Protein AF-A0A936JBF5-F1 (afdb_monomer_lite)

Structure (mmCIF, N/CA/C/O backbone):
data_AF-A0A936JBF5-F1
#
_entry.id   AF-A0A936JBF5-F1
#
loop_
_atom_site.group_PDB
_atom_site.id
_atom_site.type_symbol
_atom_site.label_atom_id
_atom_site.label_alt_id
_atom_site.label_comp_id
_atom_site.label_asym_id
_atom_site.label_entity_id
_atom_site.label_seq_id
_atom_site.pdbx_PDB_ins_code
_atom_site.Cartn_x
_atom_site.Cartn_y
_atom_site.Cartn_z
_atom_site.occupancy
_atom_site.B_iso_or_equiv
_atom_site.auth_seq_id
_atom_site.auth_comp_id
_atom_site.auth_asym_id
_atom_site.auth_atom_id
_atom_site.pdbx_PDB_model_num
ATOM 1 N N . MET A 1 1 ? 5.811 -8.761 7.556 1.00 65.88 1 MET A N 1
ATOM 2 C CA . MET A 1 1 ? 4.715 -8.786 6.556 1.00 65.88 1 MET A CA 1
ATOM 3 C C . MET A 1 1 ? 4.878 -7.614 5.591 1.00 65.88 1 MET A C 1
ATOM 5 O O . MET A 1 1 ? 4.906 -6.482 6.068 1.00 65.88 1 MET A O 1
ATOM 9 N N . PRO A 1 2 ? 4.964 -7.842 4.269 1.00 74.50 2 PRO A N 1
ATOM 10 C CA . PRO A 1 2 ? 5.230 -6.788 3.280 1.00 74.50 2 PRO A CA 1
ATOM 11 C C . PRO A 1 2 ? 4.182 -5.661 3.287 1.00 74.5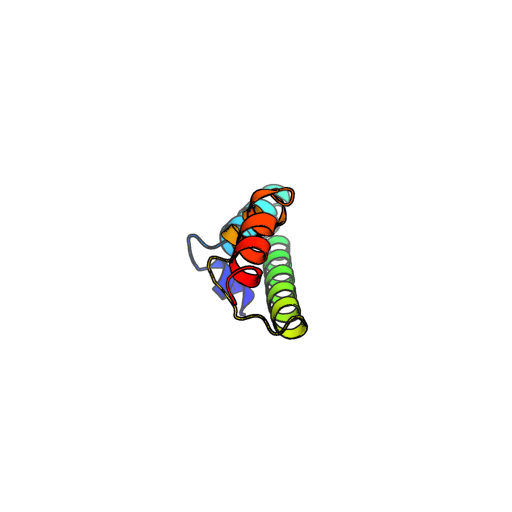0 2 PRO A C 1
ATOM 13 O O . PRO A 1 2 ? 4.535 -4.497 3.146 1.00 74.50 2 PRO A O 1
ATOM 16 N N . ALA A 1 3 ? 2.911 -5.971 3.572 1.00 76.69 3 ALA A N 1
ATOM 17 C CA . ALA A 1 3 ? 1.853 -4.963 3.705 1.00 76.69 3 ALA A CA 1
ATOM 18 C C . ALA A 1 3 ? 2.036 -4.022 4.915 1.00 76.69 3 ALA A C 1
ATOM 20 O O . ALA A 1 3 ? 1.676 -2.850 4.842 1.00 76.69 3 ALA A O 1
ATOM 21 N N . LEU A 1 4 ? 2.618 -4.509 6.019 1.00 79.25 4 LEU A N 1
ATOM 22 C CA . LEU A 1 4 ? 2.894 -3.678 7.199 1.00 79.25 4 LEU A CA 1
ATOM 23 C C . LEU A 1 4 ? 4.033 -2.690 6.928 1.00 79.25 4 LEU A C 1
ATOM 25 O O . LEU A 1 4 ? 3.947 -1.538 7.344 1.00 79.25 4 LEU A O 1
ATOM 29 N N . VAL A 1 5 ? 5.054 -3.128 6.185 1.00 80.06 5 VAL A N 1
ATOM 30 C CA . VAL A 1 5 ? 6.178 -2.282 5.755 1.00 80.06 5 VAL A CA 1
ATOM 31 C C . VAL A 1 5 ? 5.709 -1.243 4.734 1.00 80.06 5 VAL A C 1
ATOM 33 O O . VAL A 1 5 ? 6.038 -0.070 4.863 1.00 80.06 5 VAL A O 1
ATOM 36 N N . ALA A 1 6 ? 4.877 -1.646 3.767 1.00 76.62 6 ALA A N 1
ATOM 37 C CA . ALA A 1 6 ? 4.353 -0.747 2.738 1.00 76.62 6 ALA A CA 1
ATOM 38 C C . ALA A 1 6 ? 3.465 0.370 3.312 1.00 76.62 6 ALA A C 1
ATOM 40 O O . ALA A 1 6 ? 3.504 1.492 2.820 1.00 76.62 6 ALA A O 1
ATOM 41 N N . ARG A 1 7 ? 2.687 0.080 4.365 1.00 75.06 7 ARG A N 1
ATOM 42 C CA . ARG A 1 7 ? 1.901 1.091 5.091 1.00 75.06 7 ARG A CA 1
ATOM 43 C C . ARG A 1 7 ? 2.780 2.021 5.932 1.00 75.06 7 ARG A C 1
ATOM 45 O O . ARG A 1 7 ? 2.449 3.186 6.068 1.00 75.06 7 ARG A O 1
ATOM 52 N N . GLY A 1 8 ? 3.846 1.501 6.542 1.00 74.69 8 GLY A N 1
ATOM 53 C CA . GLY A 1 8 ? 4.677 2.247 7.495 1.00 74.69 8 GLY A CA 1
ATOM 54 C C . GLY A 1 8 ? 5.532 3.358 6.882 1.00 74.69 8 GLY A C 1
ATOM 55 O O . GLY A 1 8 ? 6.152 4.106 7.627 1.00 74.69 8 GLY A O 1
ATOM 56 N N . LYS A 1 9 ? 5.586 3.466 5.549 1.00 77.44 9 LYS A N 1
ATOM 57 C CA . LYS A 1 9 ? 6.327 4.521 4.859 1.00 77.44 9 LYS A CA 1
ATOM 58 C C . LYS A 1 9 ? 5.417 5.723 4.603 1.00 77.44 9 LYS A C 1
ATOM 60 O O . LYS A 1 9 ? 4.498 5.639 3.780 1.00 77.44 9 LYS A O 1
ATOM 65 N N . GLU A 1 10 ? 5.720 6.819 5.290 1.00 71.38 10 GLU A N 1
ATOM 66 C CA . GLU A 1 10 ? 4.997 8.087 5.185 1.00 71.38 10 GLU A CA 1
ATOM 67 C C . GLU A 1 10 ? 5.047 8.660 3.761 1.00 71.38 10 GLU A C 1
ATOM 69 O O . GLU A 1 10 ? 6.044 8.532 3.040 1.00 71.38 10 GLU A O 1
ATOM 74 N N . GLY A 1 11 ? 3.937 9.258 3.330 1.00 72.88 11 GLY A N 1
ATOM 75 C CA . GLY A 1 11 ? 3.802 9.908 2.025 1.00 72.88 11 GLY A CA 1
ATOM 76 C C . GLY A 1 11 ? 3.522 8.954 0.862 1.00 72.88 11 GLY A C 1
ATOM 77 O O . GLY A 1 11 ? 3.374 9.398 -0.280 1.00 72.88 11 GLY A O 1
ATOM 78 N N . THR A 1 12 ? 3.397 7.649 1.118 1.00 80.06 12 THR A N 1
ATOM 79 C CA . THR A 1 12 ? 3.106 6.664 0.069 1.00 80.06 12 THR A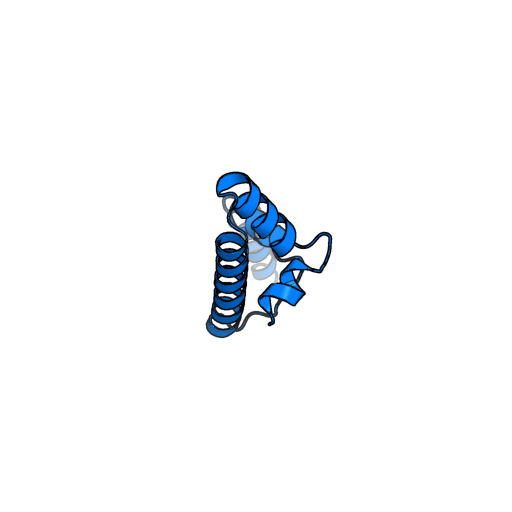 CA 1
ATOM 80 C C . THR A 1 12 ? 1.614 6.569 -0.257 1.00 80.06 12 THR A C 1
ATOM 82 O O . THR A 1 12 ? 0.728 6.854 0.551 1.00 80.06 12 THR A O 1
ATOM 85 N N . VAL A 1 13 ? 1.305 6.096 -1.469 1.00 82.19 13 VAL A N 1
ATOM 86 C CA . VAL A 1 13 ? -0.078 5.803 -1.894 1.00 82.19 13 VAL A CA 1
ATOM 87 C C . VAL A 1 13 ? -0.731 4.745 -0.990 1.00 82.19 13 VAL A C 1
ATOM 89 O O . VAL A 1 13 ? -1.945 4.767 -0.783 1.00 82.19 13 VAL A O 1
ATOM 92 N N . PHE A 1 14 ? 0.065 3.833 -0.424 1.00 84.75 14 PHE A N 1
ATOM 93 C CA . PHE A 1 14 ? -0.412 2.753 0.440 1.00 84.75 14 PHE A CA 1
ATOM 94 C C . PHE A 1 14 ? -0.843 3.242 1.823 1.00 84.75 14 PHE A C 1
ATOM 96 O O . PHE A 1 14 ? -1.850 2.757 2.338 1.00 84.75 14 PHE A O 1
ATOM 103 N N . GLU A 1 15 ? -0.140 4.221 2.390 1.00 86.25 15 GLU A N 1
ATOM 104 C CA . GLU A 1 15 ? -0.546 4.878 3.633 1.00 86.25 15 GLU A CA 1
ATOM 105 C C . GLU A 1 15 ? -1.900 5.578 3.457 1.00 86.25 15 GLU A C 1
ATOM 107 O O . GLU A 1 15 ? -2.851 5.286 4.178 1.00 86.25 15 GLU A O 1
ATOM 112 N N . LYS A 1 16 ? -2.036 6.416 2.420 1.00 87.12 16 LYS A N 1
ATOM 113 C CA . LYS A 1 16 ? -3.296 7.120 2.118 1.00 87.12 16 LYS A CA 1
ATOM 114 C C . LYS A 1 16 ? -4.460 6.152 1.890 1.00 87.12 16 LYS A C 1
ATOM 116 O O . LYS A 1 16 ? -5.577 6.396 2.347 1.00 87.12 16 LYS A O 1
ATOM 121 N N . LEU A 1 17 ? -4.208 5.039 1.193 1.00 86.88 17 LEU A N 1
ATOM 122 C CA . LEU A 1 17 ? -5.198 3.982 0.985 1.00 86.88 17 LEU A CA 1
ATOM 123 C C . LEU A 1 17 ? -5.612 3.331 2.310 1.00 86.88 17 LEU A C 1
ATOM 125 O O . LEU A 1 17 ? -6.806 3.137 2.542 1.00 86.88 17 LEU A O 1
ATOM 129 N N . TYR A 1 18 ? -4.647 3.008 3.171 1.00 88.31 18 TYR A N 1
ATOM 130 C CA . TYR A 1 18 ? -4.915 2.446 4.490 1.00 88.31 18 TYR A CA 1
ATOM 131 C C . TYR A 1 18 ? -5.757 3.399 5.339 1.00 88.31 18 TYR A C 1
ATOM 133 O O . TYR A 1 18 ? -6.800 2.979 5.840 1.00 88.31 18 TYR A O 1
ATOM 141 N N . THR A 1 19 ? -5.350 4.666 5.449 1.00 89.12 19 THR A N 1
ATOM 142 C CA . THR A 1 19 ? -6.036 5.680 6.260 1.00 89.12 19 THR A CA 1
ATOM 143 C C . THR A 1 19 ? -7.478 5.857 5.801 1.00 89.12 19 THR A C 1
ATOM 145 O O . THR A 1 19 ? -8.390 5.702 6.606 1.00 89.12 19 THR A O 1
ATOM 148 N N . ARG A 1 20 ? -7.718 6.000 4.490 1.00 90.56 20 ARG A N 1
ATOM 149 C CA . ARG A 1 20 ? -9.078 6.114 3.932 1.00 90.56 20 ARG A CA 1
ATOM 150 C C . ARG A 1 20 ? -9.963 4.902 4.245 1.00 90.56 20 ARG A C 1
ATOM 152 O O . ARG A 1 20 ? -11.161 5.044 4.482 1.00 90.56 20 ARG A O 1
ATOM 159 N N . VAL A 1 21 ? -9.416 3.688 4.166 1.00 89.69 21 VAL A N 1
ATOM 160 C CA . VAL A 1 21 ? -10.177 2.457 4.451 1.00 89.69 21 VAL A CA 1
ATOM 161 C C . VAL A 1 21 ? -10.432 2.316 5.950 1.00 89.69 21 VAL A C 1
ATOM 163 O O . VAL A 1 21 ? -11.514 1.883 6.355 1.00 89.69 21 VAL A O 1
ATOM 166 N N . PHE A 1 22 ? -9.453 2.692 6.768 1.00 91.62 22 PHE A N 1
ATOM 167 C CA . PHE A 1 22 ? -9.557 2.662 8.215 1.00 91.62 22 PHE A CA 1
ATOM 168 C C . PHE A 1 22 ? -10.589 3.675 8.724 1.00 91.62 22 PHE A C 1
ATOM 170 O O . PHE A 1 22 ? -11.483 3.270 9.456 1.00 91.62 22 PHE A O 1
ATOM 177 N N . GLU A 1 23 ? -10.558 4.925 8.260 1.00 91.50 23 GLU A N 1
ATOM 178 C CA . GLU A 1 23 ? -11.545 5.962 8.608 1.00 91.50 23 GLU A CA 1
ATOM 179 C C . GLU A 1 23 ? -12.980 5.537 8.284 1.00 91.50 23 GLU A C 1
ATOM 181 O O . GLU A 1 23 ? -13.898 5.776 9.060 1.00 91.50 23 GLU A O 1
ATOM 186 N N . LYS A 1 24 ? -13.181 4.850 7.155 1.00 91.38 24 LYS A N 1
ATOM 187 C CA . LYS A 1 24 ? -14.514 4.399 6.737 1.00 91.38 24 LYS A CA 1
ATOM 188 C C . LYS A 1 24 ? -15.048 3.210 7.522 1.00 91.38 24 LYS A C 1
ATOM 190 O O . LYS A 1 24 ? -16.257 3.044 7.620 1.00 91.38 24 LYS A O 1
ATOM 195 N N . THR A 1 25 ? -14.171 2.315 7.968 1.00 89.62 25 THR A N 1
ATOM 196 C CA . THR A 1 25 ? -14.595 1.016 8.517 1.00 89.62 25 THR A CA 1
ATOM 197 C C . THR A 1 25 ? -14.316 0.852 10.002 1.00 89.62 25 THR A C 1
ATOM 199 O O . THR A 1 25 ? -14.881 -0.054 10.606 1.00 89.62 25 THR A O 1
ATOM 202 N N . GLY A 1 26 ? -13.411 1.647 10.573 1.00 88.31 26 GLY A N 1
ATOM 203 C CA . GLY A 1 26 ? -12.898 1.499 11.937 1.00 88.31 26 GLY A CA 1
ATOM 204 C C . GLY A 1 26 ? -12.051 0.240 12.171 1.00 88.31 26 GLY A C 1
ATOM 205 O O . GLY A 1 26 ? -11.535 0.037 13.268 1.00 88.31 26 GLY A O 1
ATOM 206 N N . ILE A 1 27 ? -11.878 -0.632 11.168 1.00 89.38 27 ILE A N 1
ATOM 207 C CA . ILE A 1 27 ? -11.269 -1.958 11.344 1.00 89.38 27 ILE A CA 1
ATOM 208 C C . ILE A 1 27 ? -9.870 -1.985 10.724 1.00 89.38 27 ILE A C 1
ATOM 210 O O . ILE A 1 27 ? -9.710 -2.003 9.501 1.00 89.38 27 ILE A O 1
ATOM 214 N N . LYS A 1 28 ? -8.839 -2.086 11.577 1.00 85.88 28 LYS A N 1
ATOM 215 C CA . LYS A 1 28 ? -7.416 -2.113 11.171 1.00 85.88 28 LYS A CA 1
ATOM 216 C C . LYS A 1 28 ? -7.116 -3.207 10.137 1.00 85.88 28 LYS A C 1
ATOM 218 O O . LYS A 1 28 ? -6.391 -2.971 9.173 1.00 85.88 28 LYS A O 1
ATOM 223 N N . MET A 1 29 ? -7.720 -4.387 10.299 1.00 87.50 29 MET A N 1
ATOM 224 C CA . MET A 1 29 ? -7.483 -5.534 9.416 1.00 87.50 29 MET A CA 1
ATOM 225 C C . MET A 1 29 ? -7.992 -5.295 7.985 1.00 87.50 29 MET A C 1
ATOM 227 O O . MET A 1 29 ? -7.328 -5.688 7.030 1.00 87.50 29 MET A O 1
ATOM 231 N N . LYS A 1 30 ? -9.114 -4.577 7.811 1.00 87.50 30 LYS A N 1
ATOM 232 C CA . LYS A 1 30 ? -9.649 -4.240 6.479 1.00 87.50 30 LYS A CA 1
ATOM 233 C C . LYS A 1 30 ? -8.704 -3.310 5.716 1.00 87.50 30 LYS A C 1
ATOM 235 O O . LYS A 1 30 ? -8.498 -3.500 4.519 1.00 87.50 30 LYS A O 1
ATOM 240 N N . GLY A 1 31 ? -8.075 -2.363 6.415 1.00 88.62 31 GLY A N 1
ATOM 241 C CA . GLY A 1 31 ? -7.039 -1.503 5.840 1.00 88.62 31 GLY A CA 1
ATOM 242 C C . GLY A 1 31 ? -5.816 -2.295 5.368 1.00 88.62 31 GLY A C 1
ATOM 243 O O . GLY A 1 31 ? -5.342 -2.090 4.252 1.00 88.62 31 GLY A O 1
ATOM 244 N N . ILE A 1 32 ? -5.332 -3.241 6.180 1.00 89.25 32 ILE A N 1
ATOM 245 C CA . ILE A 1 32 ? -4.167 -4.075 5.830 1.00 89.25 32 ILE A CA 1
ATOM 246 C C . ILE A 1 32 ? -4.474 -4.967 4.616 1.00 89.25 32 ILE A C 1
ATOM 248 O O . ILE A 1 32 ? -3.670 -5.024 3.684 1.00 89.25 32 ILE A O 1
ATOM 252 N N . VAL A 1 33 ? -5.652 -5.600 4.579 1.00 90.75 33 VAL A N 1
ATOM 253 C CA . VAL A 1 33 ? -6.086 -6.446 3.451 1.00 90.75 33 VAL A CA 1
ATOM 254 C C . VAL A 1 33 ? -6.221 -5.630 2.160 1.00 90.75 33 VAL A C 1
ATOM 256 O O . VAL A 1 33 ? -5.820 -6.091 1.089 1.00 90.75 33 VAL A O 1
ATOM 259 N N . ALA A 1 34 ? -6.724 -4.396 2.244 1.00 90.12 34 ALA A N 1
ATOM 260 C CA . ALA A 1 34 ? -6.816 -3.505 1.090 1.00 90.12 34 ALA A CA 1
ATOM 261 C C . ALA A 1 34 ? -5.431 -3.151 0.516 1.00 90.12 34 ALA A C 1
ATOM 263 O O . ALA A 1 34 ? -5.235 -3.225 -0.701 1.00 90.12 34 ALA A O 1
ATOM 264 N N . VAL A 1 35 ? -4.460 -2.825 1.380 1.00 90.31 35 VAL A N 1
ATOM 265 C CA . VAL A 1 35 ? -3.069 -2.548 0.973 1.00 90.31 35 VAL A CA 1
ATOM 266 C C . VAL A 1 35 ? -2.427 -3.785 0.344 1.00 90.31 35 VAL A C 1
ATOM 268 O O . VAL A 1 35 ? -1.841 -3.687 -0.733 1.00 90.31 35 VAL A O 1
ATOM 271 N N . GLN A 1 36 ? -2.591 -4.958 0.960 1.00 90.69 36 GLN A N 1
ATOM 272 C CA . GLN A 1 36 ? -2.055 -6.220 0.445 1.00 90.69 36 GLN A CA 1
ATOM 273 C C . GLN A 1 36 ? -2.593 -6.544 -0.953 1.00 90.69 36 GLN A C 1
ATOM 275 O O . GLN A 1 36 ? -1.811 -6.837 -1.859 1.00 90.69 36 GLN A O 1
ATOM 280 N N . LYS A 1 37 ? -3.916 -6.451 -1.150 1.00 90.75 37 LYS A N 1
ATOM 281 C CA . LYS A 1 37 ? -4.546 -6.695 -2.454 1.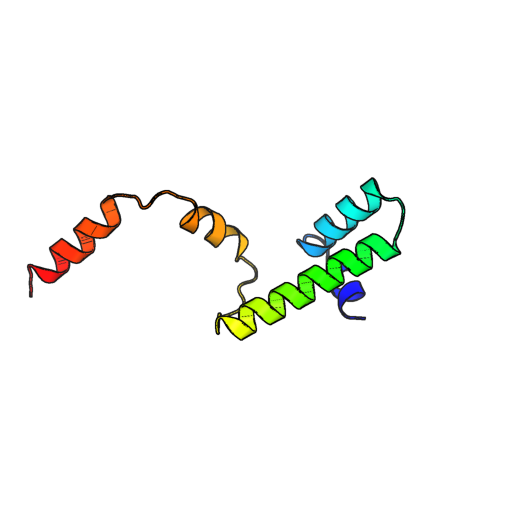00 90.75 37 LYS A CA 1
ATOM 282 C C . LYS A 1 37 ? -4.003 -5.741 -3.516 1.00 90.75 37 LYS A C 1
ATOM 284 O O . LYS A 1 37 ? -3.706 -6.178 -4.625 1.00 90.75 37 LYS A O 1
ATOM 289 N N . LYS A 1 38 ? -3.856 -4.452 -3.187 1.00 87.81 38 LYS A N 1
ATOM 290 C CA . LYS A 1 38 ? -3.343 -3.439 -4.120 1.00 87.81 38 LYS A CA 1
ATOM 291 C C . LYS A 1 38 ? -1.891 -3.711 -4.516 1.00 87.81 38 LYS A C 1
ATOM 293 O O . LYS A 1 38 ? -1.567 -3.591 -5.693 1.00 87.81 38 LYS A O 1
ATOM 298 N N . LEU A 1 39 ? -1.054 -4.104 -3.557 1.00 88.12 39 LEU A N 1
ATOM 299 C CA . LEU A 1 39 ? 0.353 -4.428 -3.783 1.00 88.12 39 LEU A CA 1
ATOM 300 C C . LEU A 1 39 ? 0.508 -5.664 -4.680 1.00 88.12 39 LEU A C 1
ATOM 302 O O . LEU A 1 39 ? 1.249 -5.618 -5.658 1.00 88.12 39 LEU A O 1
ATOM 306 N N . LEU A 1 40 ? -0.259 -6.727 -4.417 1.00 90.38 40 LEU A N 1
ATOM 307 C CA . LEU A 1 40 ? -0.238 -7.938 -5.242 1.00 90.38 40 LEU A CA 1
ATOM 308 C C . LEU A 1 40 ? -0.711 -7.667 -6.677 1.00 90.38 40 LEU A C 1
ATOM 310 O O . LEU A 1 40 ? -0.082 -8.124 -7.628 1.00 90.38 40 LEU A O 1
ATOM 314 N N . LEU A 1 41 ? -1.787 -6.886 -6.840 1.00 88.88 41 LEU A N 1
ATOM 315 C CA . LEU A 1 41 ? -2.282 -6.505 -8.166 1.00 88.88 41 LEU A CA 1
ATOM 316 C C . LEU A 1 41 ? -1.230 -5.730 -8.964 1.00 88.88 41 LEU A C 1
ATOM 318 O O . LEU A 1 41 ? -1.111 -5.923 -10.170 1.00 88.88 41 LEU A O 1
ATOM 322 N N . MET A 1 42 ? -0.497 -4.840 -8.291 1.00 84.94 42 MET A N 1
ATOM 323 C CA . MET A 1 42 ? 0.523 -4.008 -8.920 1.00 84.94 42 MET A CA 1
ATOM 324 C C . MET A 1 42 ? 1.676 -4.868 -9.442 1.00 84.94 42 MET A C 1
ATOM 326 O O . MET A 1 42 ? 2.035 -4.746 -10.608 1.00 84.94 42 MET A O 1
ATOM 330 N N . ILE A 1 43 ? 2.173 -5.800 -8.624 1.00 86.50 43 ILE A N 1
ATOM 331 C CA . ILE A 1 43 ? 3.210 -6.762 -9.028 1.00 86.50 43 ILE A CA 1
ATOM 332 C C . ILE A 1 43 ? 2.728 -7.613 -10.208 1.00 86.50 43 ILE A C 1
ATOM 334 O O . ILE A 1 43 ? 3.431 -7.730 -11.207 1.00 86.50 43 ILE A O 1
ATOM 338 N N . TYR A 1 44 ? 1.512 -8.162 -10.124 1.00 88.56 44 TYR A N 1
ATOM 339 C CA . TYR A 1 44 ? 0.940 -8.979 -11.195 1.00 88.56 44 TYR A CA 1
ATOM 340 C C . TYR A 1 44 ? 0.812 -8.211 -12.516 1.00 88.56 44 TYR A C 1
ATOM 342 O O . TYR A 1 44 ? 1.113 -8.747 -13.579 1.00 88.56 44 TYR A O 1
ATOM 350 N N . TYR A 1 45 ? 0.374 -6.955 -12.460 1.00 86.75 45 TYR A N 1
ATOM 351 C CA . TYR A 1 45 ? 0.213 -6.116 -13.643 1.00 86.75 45 TYR A CA 1
ATOM 352 C C . TYR A 1 45 ? 1.549 -5.821 -14.331 1.00 86.75 45 TYR A C 1
ATOM 354 O O . TYR A 1 45 ? 1.644 -5.948 -15.550 1.00 86.75 45 TYR A O 1
ATOM 362 N N . ILE A 1 46 ? 2.567 -5.460 -13.547 1.00 85.88 46 ILE A N 1
ATOM 363 C CA . ILE A 1 46 ? 3.927 -5.190 -14.032 1.00 85.88 46 ILE A CA 1
ATOM 364 C C . ILE A 1 46 ? 4.499 -6.445 -14.685 1.00 85.88 46 ILE A C 1
ATOM 366 O O . ILE A 1 46 ? 4.951 -6.385 -15.822 1.00 85.88 46 ILE A O 1
ATOM 370 N N . TRP A 1 47 ? 4.386 -7.584 -13.998 1.00 85.94 47 TRP A N 1
ATOM 371 C CA . TRP A 1 47 ? 4.841 -8.875 -14.503 1.00 85.94 47 TRP A CA 1
ATOM 372 C C . TRP A 1 47 ? 4.142 -9.271 -15.807 1.00 85.94 47 TRP A C 1
ATOM 374 O O . TRP A 1 47 ? 4.788 -9.705 -16.752 1.00 85.94 47 TRP A O 1
ATOM 384 N N . LYS A 1 48 ? 2.822 -9.080 -15.897 1.00 85.31 48 LYS A N 1
ATOM 385 C CA . LYS A 1 48 ? 2.052 -9.452 -17.091 1.00 85.31 48 LYS A CA 1
ATOM 386 C C . LYS A 1 48 ? 2.351 -8.568 -18.305 1.00 85.31 48 LYS A C 1
ATOM 388 O O . LYS A 1 48 ? 2.212 -9.038 -19.430 1.00 85.31 48 LYS A O 1
ATOM 393 N N . LYS A 1 49 ? 2.671 -7.289 -18.093 1.00 82.75 49 LYS A N 1
ATOM 394 C CA . LYS A 1 49 ? 2.928 -6.320 -19.171 1.00 82.75 49 LYS A CA 1
ATOM 395 C C . LYS A 1 49 ? 4.414 -6.110 -19.480 1.00 82.75 49 LYS A C 1
ATOM 397 O O . LYS A 1 49 ? 4.708 -5.301 -20.350 1.00 82.75 49 LYS A O 1
ATOM 402 N N . ASP A 1 50 ? 5.304 -6.798 -18.766 1.00 81.44 50 ASP A N 1
ATOM 403 C CA . ASP A 1 50 ? 6.761 -6.631 -18.844 1.00 81.44 50 ASP A CA 1
ATOM 404 C C . ASP A 1 50 ? 7.197 -5.154 -18.754 1.00 81.44 50 ASP A C 1
ATOM 406 O O . ASP A 1 50 ? 8.028 -4.652 -19.507 1.00 81.44 50 ASP A O 1
ATOM 410 N N . LEU A 1 51 ? 6.546 -4.413 -17.851 1.00 79.00 51 LEU A N 1
ATOM 411 C CA . LEU A 1 51 ? 6.803 -2.987 -17.651 1.00 79.00 51 LEU A CA 1
ATOM 412 C C . LEU A 1 51 ? 7.890 -2.783 -16.598 1.00 79.00 51 LEU A C 1
ATOM 414 O O . LEU A 1 51 ? 7.974 -3.513 -15.614 1.00 79.00 51 LEU A O 1
ATOM 418 N N . ILE A 1 52 ? 8.672 -1.717 -16.745 1.00 78.00 52 ILE A N 1
ATOM 419 C CA . ILE A 1 52 ? 9.570 -1.269 -15.680 1.00 78.00 52 ILE A CA 1
ATOM 420 C C . ILE A 1 52 ? 8.724 -0.573 -14.608 1.00 78.00 52 ILE A C 1
ATOM 422 O O . ILE A 1 52 ? 7.897 0.290 -14.905 1.00 78.00 52 ILE A O 1
ATOM 426 N N . TYR A 1 53 ? 8.910 -0.967 -13.348 1.00 75.62 53 TYR A N 1
ATOM 427 C CA . TYR A 1 53 ? 8.245 -0.320 -12.222 1.00 75.62 53 TYR A CA 1
ATOM 428 C C . TYR A 1 53 ? 8.746 1.118 -12.060 1.00 75.62 53 TYR A C 1
ATOM 430 O O . TYR A 1 53 ? 9.908 1.335 -11.723 1.00 75.62 53 TYR A O 1
ATOM 438 N N . ASP A 1 54 ? 7.850 2.086 -12.236 1.00 76.25 54 ASP A N 1
ATOM 439 C CA . ASP A 1 54 ? 8.102 3.489 -11.922 1.00 76.25 54 ASP A CA 1
ATOM 440 C C . ASP A 1 54 ? 7.307 3.900 -10.674 1.00 76.25 54 ASP A C 1
ATOM 442 O O . ASP A 1 54 ? 6.086 3.741 -10.592 1.00 76.25 54 ASP A O 1
ATOM 446 N N . ILE A 1 55 ? 8.007 4.457 -9.687 1.00 68.88 55 ILE A N 1
ATOM 447 C CA . ILE A 1 55 ? 7.418 4.988 -8.452 1.00 68.88 55 ILE A CA 1
ATOM 448 C C . ILE A 1 55 ? 6.512 6.199 -8.755 1.00 68.88 55 ILE A C 1
ATOM 450 O O . ILE A 1 55 ? 5.550 6.440 -8.023 1.00 68.88 55 ILE A O 1
ATOM 454 N N . ASN A 1 56 ? 6.758 6.912 -9.859 1.00 66.19 56 ASN A N 1
ATOM 455 C CA . ASN A 1 56 ? 6.013 8.096 -10.294 1.00 66.19 56 ASN A CA 1
ATOM 456 C C . ASN A 1 56 ? 4.907 7.799 -11.326 1.00 66.19 56 ASN A C 1
ATOM 458 O O . ASN A 1 56 ? 4.379 8.725 -11.951 1.00 66.19 56 ASN A O 1
ATOM 462 N N . PHE A 1 57 ? 4.484 6.535 -11.467 1.00 64.19 57 PHE A N 1
ATOM 463 C CA . PHE A 1 57 ? 3.488 6.092 -12.460 1.00 64.19 57 PHE A CA 1
ATOM 464 C C . PHE A 1 57 ? 2.149 6.867 -12.429 1.00 64.19 57 PHE A C 1
ATOM 466 O O . PHE A 1 57 ? 1.387 6.863 -13.396 1.00 64.19 57 PHE A O 1
ATOM 473 N N . SER A 1 58 ? 1.845 7.585 -11.343 1.00 56.09 58 SER A N 1
ATOM 474 C CA . SER A 1 58 ? 0.693 8.492 -11.230 1.00 56.09 58 SER A CA 1
ATOM 475 C C . SER A 1 58 ? 0.602 9.573 -12.319 1.00 56.09 58 SER A C 1
ATOM 477 O O . SER A 1 58 ? -0.494 10.090 -12.536 1.00 56.09 58 SER A O 1
ATOM 479 N N . ASN A 1 59 ? 1.694 9.897 -13.020 1.00 49.97 59 ASN A N 1
ATOM 480 C CA . ASN A 1 59 ? 1.667 10.859 -14.127 1.00 49.97 59 ASN A CA 1
ATOM 481 C C . ASN A 1 59 ? 1.205 10.258 -15.465 1.00 49.97 59 ASN A C 1
ATOM 483 O O . ASN A 1 59 ? 0.664 10.986 -16.289 1.00 49.97 59 ASN A O 1
ATOM 487 N N . ILE A 1 60 ? 1.310 8.940 -15.654 1.00 50.53 60 ILE A N 1
ATOM 488 C CA . ILE A 1 60 ? 1.025 8.295 -16.949 1.00 50.53 60 ILE A CA 1
ATOM 489 C C . ILE A 1 60 ? -0.488 8.155 -17.182 1.00 50.53 60 ILE A C 1
ATOM 491 O O . ILE A 1 60 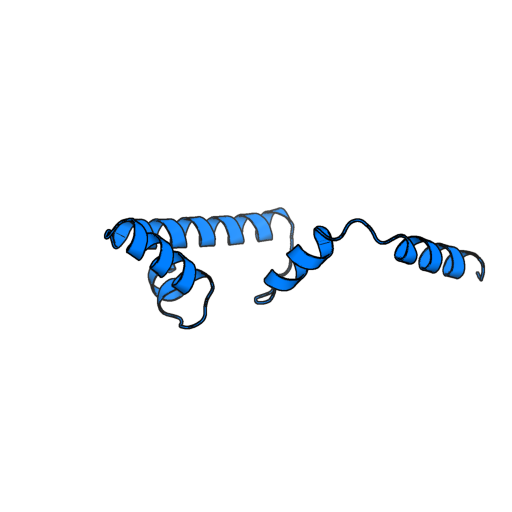? -0.974 8.347 -18.293 1.00 50.53 60 ILE A O 1
ATOM 495 N N . GLN A 1 61 ? -1.280 7.954 -16.120 1.00 49.44 61 GLN A N 1
ATOM 496 C CA . GLN A 1 61 ? -2.749 7.910 -16.238 1.00 49.44 61 GLN A CA 1
ATOM 497 C C . GLN A 1 61 ? -3.363 9.247 -16.690 1.00 49.44 61 GLN A C 1
ATOM 499 O O . GLN A 1 61 ? -4.463 9.249 -17.233 1.00 49.44 61 GLN A O 1
ATOM 504 N N . LYS A 1 62 ? -2.679 10.384 -16.487 1.00 47.12 62 LYS A N 1
ATOM 505 C CA . LYS A 1 62 ? -3.138 11.681 -17.016 1.00 47.12 62 LYS A CA 1
ATOM 506 C C . LYS A 1 62 ? -2.877 11.816 -18.516 1.00 47.12 62 LYS A C 1
ATOM 508 O O . LYS A 1 62 ? -3.572 12.578 -19.176 1.00 47.12 62 LYS A O 1
ATOM 513 N N . GLU A 1 63 ? -1.901 11.084 -19.039 1.00 46.31 63 GLU A N 1
ATOM 514 C CA . GLU A 1 63 ? -1.474 11.178 -20.432 1.00 46.31 63 GLU A CA 1
ATOM 515 C C . GLU A 1 63 ? -2.256 10.225 -21.351 1.00 46.31 63 GLU A C 1
ATOM 517 O O . GLU A 1 63 ? -2.490 10.557 -22.508 1.00 46.31 63 GLU A O 1
ATOM 522 N N . GLU A 1 64 ? -2.740 9.091 -20.828 1.00 46.06 64 GLU A N 1
ATOM 523 C CA . GLU A 1 64 ? -3.562 8.120 -21.576 1.00 46.06 64 GLU A CA 1
ATOM 524 C C . GLU A 1 64 ? -5.073 8.448 -21.559 1.00 46.06 64 GLU A C 1
ATOM 526 O O . GLU A 1 64 ? -5.819 7.988 -22.419 1.00 46.06 64 GLU A O 1
ATOM 531 N N . LEU A 1 65 ? -5.535 9.283 -20.616 1.00 46.72 65 LEU A N 1
ATOM 532 C CA . LEU A 1 65 ? -6.919 9.792 -20.562 1.00 46.72 65 LEU A CA 1
ATOM 533 C C . LEU A 1 65 ? -7.104 11.151 -21.259 1.00 46.72 65 LEU A C 1
ATOM 535 O O . LEU A 1 65 ? -8.231 11.644 -21.337 1.00 46.72 65 LEU A O 1
ATOM 539 N N . ALA A 1 66 ? -6.033 11.763 -21.773 1.00 44.34 66 ALA A N 1
ATOM 540 C CA . ALA A 1 66 ? -6.188 12.848 -22.729 1.00 44.34 66 ALA A CA 1
ATOM 541 C C . ALA A 1 66 ? -6.671 12.228 -24.055 1.00 44.34 66 ALA A C 1
ATOM 543 O O . ALA A 1 66 ? -6.009 11.314 -24.553 1.00 44.34 66 ALA A O 1
ATOM 544 N N . PRO A 1 67 ? -7.802 12.675 -24.641 1.00 54.53 67 PRO A N 1
ATOM 545 C CA . PRO A 1 67 ? -8.161 12.255 -25.994 1.00 54.53 67 PRO A CA 1
ATOM 546 C C . PRO A 1 67 ? -6.950 12.496 -26.904 1.00 54.53 67 PRO A C 1
ATOM 548 O O . PRO A 1 67 ? -6.259 13.498 -26.695 1.00 54.53 67 PRO A O 1
ATOM 551 N N . PRO A 1 68 ? -6.645 11.597 -27.859 1.00 48.34 68 PRO A N 1
ATOM 552 C CA . PRO A 1 68 ? -5.447 11.711 -28.679 1.00 48.34 68 PRO A CA 1
ATOM 553 C C . PRO A 1 68 ? -5.430 13.086 -29.345 1.00 48.34 68 PRO A C 1
ATOM 555 O O . PRO A 1 68 ? -6.200 13.356 -30.265 1.00 48.34 68 PRO A O 1
ATOM 558 N N . SER A 1 69 ? -4.582 13.981 -28.835 1.00 53.28 69 SER A N 1
ATOM 559 C CA . SER A 1 69 ? -4.415 15.309 -29.402 1.00 53.28 69 SER A CA 1
ATOM 560 C C . SER A 1 69 ? -3.982 15.138 -30.864 1.00 53.28 69 SER A C 1
ATOM 562 O O . SER A 1 69 ? -2.985 14.444 -31.101 1.00 53.28 69 SER A O 1
ATOM 564 N N . PRO A 1 70 ? -4.662 15.776 -31.838 1.00 49.12 70 PRO A N 1
ATOM 565 C CA . PRO A 1 70 ? -4.389 15.617 -33.274 1.00 49.12 70 PRO A CA 1
ATOM 566 C C . PRO A 1 70 ? -2.924 15.864 -33.679 1.00 49.12 70 PRO A C 1
ATOM 568 O O . PRO A 1 70 ? -2.457 15.378 -34.700 1.00 49.12 70 PRO A O 1
ATOM 571 N N . LEU A 1 71 ? -2.166 16.575 -32.843 1.00 47.03 71 LEU A N 1
ATOM 572 C CA . LEU A 1 71 ? -0.824 17.076 -33.132 1.00 47.03 71 LEU A CA 1
ATOM 573 C C . LEU A 1 71 ? 0.301 16.022 -33.097 1.00 47.03 71 LEU A C 1
ATOM 575 O O . LEU A 1 71 ? 1.427 16.341 -33.482 1.00 47.03 71 LEU A O 1
ATOM 579 N N . LYS A 1 72 ? 0.058 14.784 -32.633 1.00 48.66 72 LYS A N 1
ATOM 580 C CA . LYS A 1 72 ? 1.087 13.717 -32.686 1.00 48.66 72 LYS A CA 1
ATOM 581 C C . LYS A 1 72 ? 1.184 13.059 -34.070 1.00 48.66 72 LYS A C 1
ATOM 583 O O . LYS A 1 72 ? 2.259 12.595 -34.435 1.00 48.66 72 LYS A O 1
ATOM 588 N N . ILE A 1 73 ? 0.105 13.087 -34.854 1.00 44.41 73 ILE A N 1
ATOM 589 C CA . ILE A 1 73 ? 0.029 12.442 -36.176 1.00 44.41 73 ILE A CA 1
ATOM 590 C C . ILE A 1 73 ? 0.837 13.237 -37.215 1.00 44.41 73 ILE A C 1
ATOM 592 O O . ILE A 1 73 ? 1.501 12.656 -38.074 1.00 44.41 73 ILE A O 1
ATOM 596 N N . ASP A 1 74 ? 0.862 14.567 -37.095 1.00 44.31 74 ASP A N 1
ATOM 597 C CA . ASP A 1 74 ? 1.528 15.433 -38.072 1.00 44.31 74 ASP A CA 1
ATOM 598 C C . ASP A 1 74 ? 3.061 15.373 -37.993 1.00 44.31 74 ASP A C 1
ATOM 600 O O . ASP A 1 74 ? 3.728 15.471 -39.022 1.00 44.31 74 ASP A O 1
ATOM 604 N N . LYS A 1 75 ? 3.649 15.137 -36.808 1.00 50.62 75 LYS A N 1
ATOM 605 C CA . LYS A 1 75 ? 5.116 15.019 -36.672 1.00 50.62 75 LYS A CA 1
ATOM 606 C C . LYS A 1 75 ? 5.672 13.746 -37.308 1.00 50.62 75 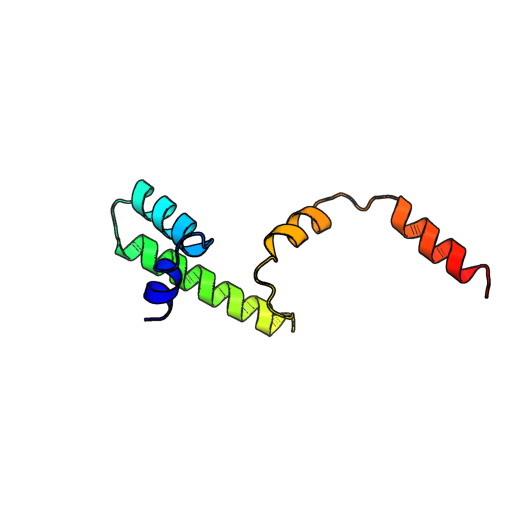LYS A C 1
ATOM 608 O O . LYS A 1 75 ? 6.721 13.803 -37.943 1.00 50.62 75 LYS A O 1
ATOM 613 N N . GLU A 1 76 ? 4.978 12.616 -37.177 1.00 50.66 76 GLU A N 1
ATOM 614 C CA . GLU A 1 76 ? 5.403 11.369 -37.831 1.00 50.66 76 GLU A CA 1
ATOM 615 C C . GLU A 1 76 ? 5.217 11.425 -39.351 1.00 50.66 76 GLU A C 1
ATOM 617 O O . GLU A 1 76 ? 6.017 10.849 -40.090 1.00 50.66 76 GLU A O 1
ATOM 622 N N . LYS A 1 77 ? 4.205 12.158 -39.834 1.00 50.91 77 LYS A N 1
ATOM 623 C CA . LYS A 1 77 ? 3.967 12.335 -41.272 1.00 50.91 77 LYS A CA 1
ATOM 624 C C . LYS A 1 77 ? 5.002 13.259 -41.926 1.00 50.91 77 LYS A C 1
ATOM 626 O O . LYS A 1 77 ? 5.450 12.957 -43.025 1.00 50.91 77 LYS A O 1
ATOM 631 N N . GLN A 1 78 ? 5.428 14.315 -41.227 1.00 46.84 78 GLN A N 1
ATOM 632 C CA . GLN A 1 78 ? 6.470 15.249 -41.685 1.00 46.84 78 GLN A CA 1
ATOM 633 C C . GLN A 1 78 ? 7.877 14.622 -41.704 1.00 46.84 78 GLN A C 1
ATOM 635 O O . GLN A 1 78 ? 8.678 14.933 -42.581 1.00 46.84 78 GLN A O 1
ATOM 640 N N . LEU A 1 79 ? 8.189 13.706 -40.775 1.00 47.97 79 LEU A N 1
ATOM 641 C CA . LEU A 1 79 ? 9.498 13.035 -40.743 1.00 47.97 79 LEU A CA 1
ATOM 642 C C . LEU A 1 79 ? 9.657 11.995 -41.867 1.00 47.97 79 LEU A C 1
ATOM 644 O O . LEU A 1 79 ? 10.760 11.790 -42.363 1.00 47.97 79 LEU A O 1
ATOM 648 N N . LYS A 1 80 ? 8.560 11.359 -42.300 1.00 52.53 80 LYS A N 1
ATOM 649 C CA . LYS A 1 80 ? 8.580 10.364 -43.387 1.00 52.53 80 LYS A CA 1
ATOM 650 C C . LYS A 1 80 ? 8.535 10.965 -44.797 1.00 52.53 80 LYS A C 1
ATOM 652 O O . LYS A 1 80 ? 8.734 10.225 -45.748 1.00 52.53 80 LYS A O 1
ATOM 657 N N . SER A 1 81 ? 8.282 12.268 -44.947 1.00 50.72 81 SER A N 1
ATOM 658 C CA . SER A 1 81 ? 8.314 12.972 -46.243 1.00 50.72 81 SER A CA 1
ATOM 659 C C . SER A 1 81 ? 9.654 13.657 -46.551 1.00 50.72 81 SER A C 1
ATOM 661 O O . SER A 1 81 ? 9.754 14.402 -47.524 1.00 50.72 81 SER A O 1
ATOM 663 N N . HIS A 1 82 ? 10.667 13.469 -45.703 1.00 45.41 82 HIS A N 1
ATOM 664 C CA . HIS A 1 82 ? 12.011 14.042 -45.861 1.00 45.41 82 HIS A CA 1
ATOM 665 C C . HIS A 1 82 ? 13.134 12.990 -45.859 1.00 45.41 82 HIS A C 1
ATOM 667 O O . HIS A 1 82 ? 14.303 13.335 -45.698 1.00 45.41 82 HIS A O 1
ATOM 673 N N . ILE A 1 83 ? 12.779 11.722 -46.076 1.00 45.47 83 ILE A N 1
ATOM 674 C CA . ILE A 1 83 ? 13.691 10.634 -46.459 1.00 45.47 83 ILE A CA 1
ATOM 675 C C . ILE A 1 83 ? 13.205 10.122 -47.810 1.00 45.47 83 ILE A C 1
ATOM 677 O O . ILE A 1 83 ? 14.058 9.914 -48.696 1.00 45.47 83 ILE A O 1
#

pLDDT: mean 72.55, std 17.26, range [44.31, 91.62]

Secondary structure (DSSP, 8-state):
-HHHHHHSST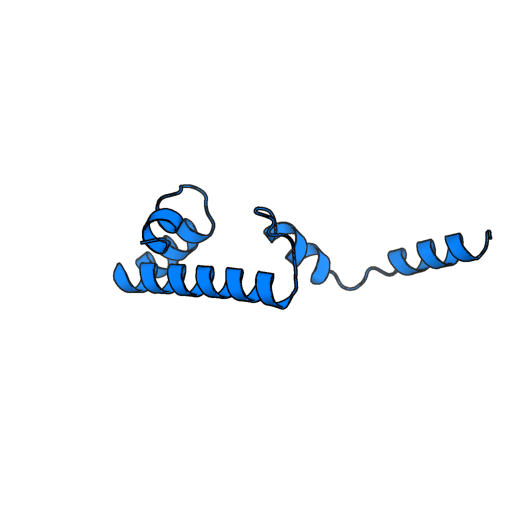T-HHHHHHHHHHHHH--HHHHHHHHHHHHHHHHHHHHHHTPPP-TTGGGHHHHHSS---THHHHHHHHHTT--

Radius of gyration: 19.4 Å; chains: 1; bounding box: 28×26×58 Å

Sequence (83 aa):
MPALVARGKEGTVFEKLYTRVFEKTGIKMKGIVAVQKKLLLMIYYIWKKDLIYDINFSNIQKEELAPPSPLKIDKEKQLKSHI

Foldseek 3Di:
DVLVVQCPDPPAPLVVQLVVQCVVPVDNVSSSVRSVVVVVVVVVVCVVVVHDDDSVCVVVVVVVPPDPDPVVVVVVVVVVVVD